Protein AF-A0A7M4AJP9-F1 (afdb_monomer_lite)

Radius of gyration: 15.78 Å; chains: 1; bounding box: 47×23×37 Å

Secondary structure (DSSP, 8-state):
----PPP-PPPTTSHHHHHHHHHHSS-----EEE-TT--EEE-SSSB--S-HHHHTTS-SBGGG--

pLDDT: mean 93.31, std 10.35, range [47.62, 98.44]

Structure (mmCIF, N/CA/C/O backbone):
data_AF-A0A7M4AJP9-F1
#
_entry.id   AF-A0A7M4AJP9-F1
#
loop_
_atom_site.group_PDB
_atom_site.id
_atom_site.type_symbol
_atom_site.label_atom_id
_atom_site.label_alt_id
_atom_site.label_comp_id
_atom_site.label_asym_id
_atom_site.label_entity_id
_atom_site.label_seq_id
_atom_site.pdbx_PDB_ins_code
_atom_site.Cartn_x
_atom_site.Cartn_y
_atom_site.Cartn_z
_atom_site.occupancy
_atom_site.B_iso_or_equiv
_atom_site.auth_seq_id
_atom_site.auth_comp_id
_atom_site.auth_asym_id
_atom_site.auth_atom_id
_atom_site.pdbx_PDB_model_num
ATOM 1 N N . MET A 1 1 ? 31.943 13.637 -18.665 1.00 47.62 1 MET A N 1
ATOM 2 C CA . MET A 1 1 ? 31.034 12.479 -18.748 1.00 47.62 1 MET A CA 1
ATOM 3 C C . MET A 1 1 ? 29.824 12.821 -17.903 1.00 47.62 1 MET A C 1
ATOM 5 O O . MET A 1 1 ? 29.998 13.116 -16.730 1.00 47.62 1 MET A O 1
ATOM 9 N N . SER A 1 2 ? 28.663 12.974 -18.538 1.00 53.06 2 SER A N 1
ATOM 10 C CA . SER A 1 2 ? 27.407 13.316 -17.861 1.00 53.06 2 SER A CA 1
ATOM 11 C C . SER A 1 2 ? 27.021 12.145 -16.957 1.00 53.06 2 SER A C 1
ATOM 13 O O . SER A 1 2 ? 27.039 11.003 -17.408 1.00 53.06 2 SER A O 1
ATOM 15 N N . GLY A 1 3 ? 26.793 12.428 -15.673 1.00 57.72 3 GLY A N 1
ATOM 16 C CA . GLY A 1 3 ? 26.443 11.424 -14.678 1.00 57.72 3 GLY A CA 1
ATOM 17 C C . GLY A 1 3 ? 25.096 10.805 -15.016 1.00 57.72 3 GLY A C 1
ATOM 18 O O . GLY A 1 3 ? 24.073 11.482 -14.976 1.00 57.72 3 GLY A O 1
ATOM 19 N N . THR A 1 4 ? 25.101 9.523 -15.354 1.00 63.16 4 THR A N 1
ATOM 20 C CA . THR A 1 4 ? 23.885 8.720 -15.380 1.00 63.16 4 THR A CA 1
ATOM 21 C C . THR A 1 4 ? 23.401 8.613 -13.941 1.00 63.16 4 THR A C 1
ATOM 23 O O . THR A 1 4 ? 24.078 8.004 -13.113 1.00 63.16 4 THR A O 1
ATOM 26 N N . SER A 1 5 ? 22.275 9.248 -13.619 1.00 74.56 5 SER A N 1
ATOM 27 C CA . SER A 1 5 ? 21.580 8.976 -12.364 1.00 74.56 5 SER A CA 1
ATOM 28 C C . SER A 1 5 ? 21.313 7.475 -12.287 1.00 74.56 5 SER A C 1
ATOM 30 O O . SER A 1 5 ? 20.740 6.910 -13.220 1.00 74.56 5 SER A O 1
ATOM 32 N N . GLU A 1 6 ? 21.763 6.836 -11.211 1.00 86.94 6 GLU A N 1
ATOM 33 C CA . GLU A 1 6 ? 21.473 5.432 -10.945 1.00 86.94 6 GLU A CA 1
ATOM 34 C C . GLU A 1 6 ? 19.953 5.251 -10.874 1.00 86.94 6 GLU A C 1
ATOM 36 O O . GLU A 1 6 ? 19.262 5.984 -10.161 1.00 86.94 6 GLU A O 1
ATOM 41 N N . TRP A 1 7 ? 19.417 4.333 -11.679 1.00 87.06 7 TRP A N 1
ATOM 42 C CA . TRP A 1 7 ? 17.995 4.020 -11.640 1.00 87.06 7 TRP A CA 1
ATOM 43 C C . TRP A 1 7 ? 17.668 3.355 -10.302 1.00 87.06 7 TRP A C 1
ATOM 45 O O . TRP A 1 7 ? 18.354 2.424 -9.880 1.00 87.06 7 TRP A O 1
ATOM 55 N N . LYS A 1 8 ? 16.610 3.834 -9.645 1.00 94.38 8 LYS A N 1
ATOM 56 C CA . LYS A 1 8 ? 16.116 3.287 -8.384 1.00 94.38 8 LYS A CA 1
ATOM 57 C C . LYS A 1 8 ? 14.731 2.682 -8.624 1.00 94.38 8 LYS A C 1
ATOM 59 O O . LYS A 1 8 ? 13.861 3.412 -9.099 1.00 94.38 8 LYS A O 1
ATOM 64 N N . PRO A 1 9 ? 14.498 1.405 -8.280 1.00 93.56 9 PRO A N 1
ATOM 65 C CA . PRO A 1 9 ? 13.173 0.814 -8.396 1.00 93.56 9 PRO A CA 1
ATOM 66 C C . PRO A 1 9 ? 12.180 1.531 -7.477 1.00 93.56 9 PRO A C 1
ATOM 68 O O . PRO A 1 9 ? 12.502 1.871 -6.332 1.00 93.56 9 PRO A O 1
ATOM 71 N N . ALA A 1 10 ? 10.965 1.739 -7.983 1.00 96.44 10 ALA A N 1
ATOM 72 C CA . ALA A 1 10 ? 9.839 2.177 -7.171 1.00 96.44 10 ALA A CA 1
ATOM 73 C C . ALA A 1 10 ? 9.406 1.056 -6.203 1.00 96.44 10 ALA A C 1
ATOM 75 O O . ALA A 1 10 ? 9.670 -0.118 -6.483 1.00 96.44 10 ALA A O 1
ATOM 76 N N . PRO A 1 11 ? 8.748 1.383 -5.075 1.00 96.06 11 PRO A 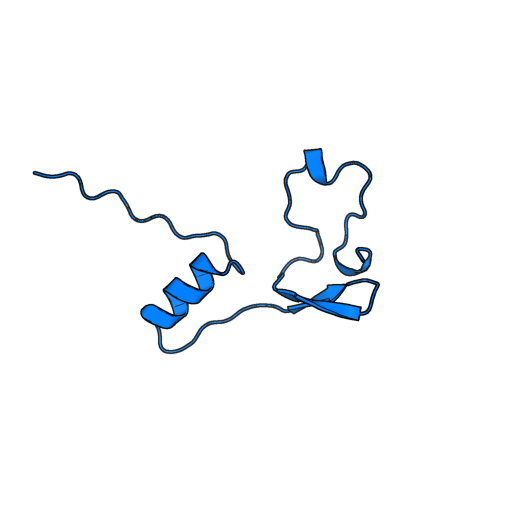N 1
ATOM 77 C CA . PRO A 1 11 ? 8.216 0.374 -4.163 1.00 96.06 11 PRO A CA 1
ATOM 78 C C . PRO A 1 11 ? 7.257 -0.577 -4.882 1.00 96.06 11 PRO A C 1
ATOM 80 O O . PRO A 1 11 ? 6.562 -0.160 -5.811 1.00 96.06 11 PRO A O 1
ATOM 83 N N . GLU A 1 12 ? 7.209 -1.831 -4.438 1.00 96.25 12 GLU A N 1
ATOM 84 C CA . GLU A 1 12 ? 6.272 -2.836 -4.950 1.00 96.25 12 GLU A CA 1
ATOM 85 C C . GLU A 1 12 ? 4.825 -2.335 -4.948 1.00 96.25 12 GLU A C 1
ATOM 87 O O . GLU A 1 12 ? 4.465 -1.451 -4.164 1.00 96.25 12 GLU A O 1
ATOM 92 N N . ASN A 1 13 ? 3.980 -2.917 -5.805 1.00 97.31 13 ASN A N 1
ATOM 93 C CA . ASN A 1 13 ? 2.536 -2.676 -5.781 1.00 97.31 13 ASN A CA 1
ATOM 94 C C . ASN A 1 13 ? 2.136 -1.187 -5.963 1.00 97.31 13 ASN A C 1
ATOM 96 O O . ASN A 1 13 ? 0.986 -0.801 -5.760 1.00 97.31 13 ASN A O 1
ATOM 100 N N . THR A 1 14 ? 3.068 -0.339 -6.421 1.00 96.88 14 THR A N 1
ATOM 101 C CA . THR A 1 14 ? 2.819 1.056 -6.813 1.00 96.88 14 THR A CA 1
ATOM 102 C C . THR A 1 14 ? 2.604 1.174 -8.315 1.00 96.88 14 THR A C 1
ATOM 104 O O . THR A 1 14 ? 3.209 0.445 -9.102 1.00 96.88 14 THR A O 1
ATOM 107 N N . LEU A 1 15 ? 1.828 2.170 -8.750 1.00 97.38 15 LEU A N 1
ATOM 108 C CA . LEU A 1 15 ? 1.628 2.438 -10.179 1.00 97.38 15 LEU A CA 1
ATOM 109 C C . LEU A 1 15 ? 2.941 2.657 -10.945 1.00 97.38 15 LEU A C 1
ATOM 111 O O . LEU A 1 15 ? 3.018 2.291 -12.114 1.00 97.38 15 LEU A O 1
ATOM 115 N N . GLU A 1 16 ? 3.957 3.250 -10.313 1.00 97.69 16 GLU A N 1
ATOM 116 C CA . GLU A 1 16 ? 5.270 3.458 -10.933 1.00 97.69 16 GLU A CA 1
ATOM 117 C C . GLU A 1 16 ? 5.997 2.125 -11.158 1.00 97.69 16 GLU A C 1
ATOM 119 O O . GLU A 1 16 ? 6.458 1.868 -12.271 1.00 97.69 16 GLU A O 1
ATOM 124 N N . SER A 1 17 ? 6.024 1.244 -10.149 1.00 97.31 17 SER A N 1
ATOM 125 C CA . SER A 1 17 ? 6.633 -0.088 -10.276 1.00 97.31 17 SER A CA 1
ATOM 126 C C . SER A 1 17 ? 5.930 -0.950 -11.327 1.00 97.31 17 SER A C 1
ATOM 128 O O . SER A 1 17 ? 6.588 -1.541 -12.184 1.00 97.31 17 SER A O 1
ATOM 130 N N . LEU A 1 18 ? 4.593 -0.953 -11.327 1.00 98.06 18 LEU A N 1
ATOM 131 C CA . LEU A 1 18 ? 3.787 -1.751 -12.248 1.00 98.06 18 LEU A CA 1
ATOM 132 C C . LEU A 1 18 ? 3.903 -1.229 -13.681 1.00 98.06 18 LEU A C 1
ATOM 134 O O . LEU A 1 18 ? 4.048 -2.019 -14.610 1.00 98.06 18 LEU A O 1
ATOM 138 N N . ARG A 1 19 ? 3.908 0.098 -13.877 1.00 97.62 19 ARG A N 1
ATOM 139 C CA . ARG A 1 19 ? 4.130 0.706 -15.198 1.00 97.62 19 ARG A CA 1
ATOM 140 C C . ARG A 1 19 ? 5.497 0.334 -15.754 1.00 97.62 19 ARG A C 1
ATOM 142 O O . ARG A 1 19 ? 5.576 -0.083 -16.903 1.00 97.62 19 ARG A O 1
ATOM 149 N N . HIS A 1 20 ? 6.545 0.452 -14.942 1.00 96.69 20 HIS A N 1
ATOM 150 C CA . HIS A 1 20 ? 7.883 0.054 -15.362 1.00 96.69 20 HIS A CA 1
ATOM 151 C C . HIS A 1 20 ? 7.931 -1.434 -15.736 1.00 96.69 20 HIS A C 1
ATOM 153 O O . HIS A 1 20 ? 8.503 -1.792 -16.761 1.00 96.69 20 HIS A O 1
ATOM 159 N N . GLY A 1 21 ? 7.272 -2.291 -14.950 1.00 97.12 21 GLY A N 1
ATOM 160 C CA . GLY A 1 21 ? 7.149 -3.714 -15.250 1.00 97.12 21 GLY A CA 1
ATOM 161 C C . GLY A 1 21 ? 6.479 -3.988 -16.602 1.00 97.12 21 GLY A C 1
ATOM 162 O O . GLY A 1 21 ? 7.013 -4.750 -17.401 1.00 97.12 21 GLY A O 1
ATOM 163 N N . ILE A 1 22 ? 5.362 -3.308 -16.886 1.00 97.69 22 ILE A N 1
ATOM 164 C CA . ILE A 1 22 ? 4.622 -3.409 -18.160 1.00 97.69 22 ILE A CA 1
ATOM 165 C C . ILE A 1 22 ? 5.483 -2.979 -19.355 1.00 97.69 22 ILE A C 1
ATOM 167 O O . ILE A 1 22 ? 5.357 -3.540 -20.439 1.00 97.69 22 ILE A O 1
ATOM 171 N N . GLU A 1 23 ? 6.330 -1.965 -19.185 1.00 97.62 23 GLU A N 1
ATOM 172 C CA . GLU A 1 23 ? 7.185 -1.451 -20.262 1.00 97.62 23 GLU A CA 1
ATOM 173 C C . GLU A 1 23 ? 8.382 -2.366 -20.560 1.00 97.62 23 GLU A C 1
ATOM 175 O O . GLU A 1 23 ? 8.885 -2.368 -21.684 1.00 97.62 23 GLU A O 1
ATOM 180 N N . MET A 1 24 ? 8.844 -3.129 -19.567 1.00 97.12 24 MET A N 1
ATOM 181 C CA . MET A 1 24 ? 10.110 -3.868 -19.630 1.00 97.12 24 MET A CA 1
ATOM 182 C C . MET A 1 24 ? 9.953 -5.385 -19.773 1.00 97.12 24 MET A C 1
ATOM 184 O O . MET A 1 24 ? 10.894 -6.042 -20.223 1.00 97.12 24 MET A O 1
ATOM 188 N N . PHE A 1 25 ? 8.809 -5.951 -19.384 1.00 97.25 25 PHE A N 1
ATOM 189 C CA . PHE A 1 25 ? 8.600 -7.397 -19.294 1.00 97.25 25 PHE A CA 1
ATOM 190 C C . PHE A 1 25 ? 7.254 -7.824 -19.894 1.00 97.25 25 PHE A C 1
ATOM 192 O O . PHE A 1 25 ? 6.335 -7.025 -20.048 1.00 97.25 25 PHE A O 1
ATOM 199 N N . ASP A 1 26 ? 7.120 -9.119 -20.194 1.00 98.12 26 ASP A N 1
ATOM 200 C CA . ASP A 1 26 ? 5.904 -9.696 -20.791 1.00 98.12 26 ASP A CA 1
ATOM 201 C C . ASP A 1 26 ? 4.721 -9.804 -19.813 1.00 98.12 26 ASP A C 1
ATOM 203 O O . ASP A 1 26 ? 3.582 -10.041 -20.218 1.00 98.12 26 ASP A O 1
ATOM 207 N N . GLY A 1 27 ? 4.984 -9.670 -18.514 1.00 96.12 27 GLY A N 1
ATOM 208 C CA . GLY A 1 27 ? 3.978 -9.794 -17.474 1.00 96.12 27 GLY A CA 1
ATOM 209 C C . GLY A 1 27 ? 4.401 -9.099 -16.190 1.00 96.12 27 GLY A C 1
ATOM 210 O O . GLY A 1 27 ? 5.588 -8.944 -15.906 1.00 96.12 27 GLY A O 1
ATOM 211 N N . ILE A 1 28 ? 3.394 -8.704 -15.418 1.00 97.81 28 ILE A N 1
ATOM 212 C CA . ILE A 1 28 ? 3.546 -8.157 -14.073 1.00 97.81 28 ILE A CA 1
ATOM 213 C C . ILE A 1 28 ? 2.745 -9.003 -13.089 1.00 97.81 28 ILE A C 1
ATOM 215 O O . ILE A 1 28 ? 1.763 -9.647 -13.459 1.00 97.81 28 ILE A O 1
ATOM 219 N N . GLU A 1 29 ? 3.174 -8.979 -11.839 1.00 97.81 29 GLU A N 1
ATOM 220 C CA . GLU A 1 29 ? 2.500 -9.595 -10.706 1.00 97.81 29 GLU A CA 1
ATOM 221 C C . GLU A 1 29 ? 2.140 -8.481 -9.715 1.00 97.81 29 GLU A C 1
ATOM 223 O O . GLU A 1 29 ? 2.820 -7.451 -9.661 1.00 97.81 29 GLU A O 1
ATOM 228 N N . PHE A 1 30 ? 1.008 -8.647 -9.040 1.00 98.00 30 PHE A N 1
ATOM 229 C CA . PHE A 1 30 ? 0.599 -7.811 -7.925 1.00 98.00 30 PHE A CA 1
ATOM 230 C C . PHE A 1 30 ? -0.410 -8.569 -7.067 1.00 98.00 30 PHE A C 1
ATOM 232 O O . PHE A 1 30 ? -1.279 -9.289 -7.575 1.00 98.00 30 PHE A O 1
ATOM 239 N N . ASP A 1 31 ? -0.345 -8.323 -5.769 1.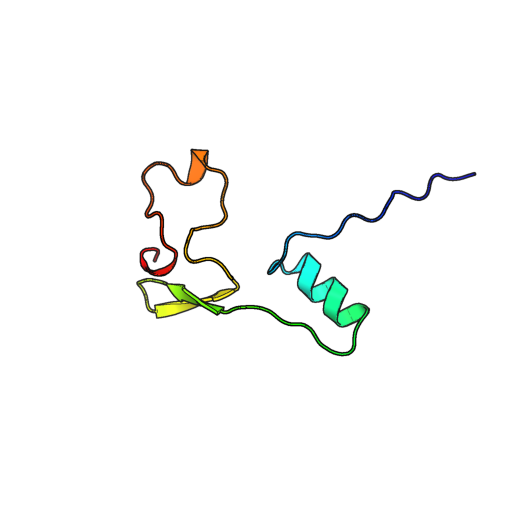00 98.44 31 ASP A N 1
ATOM 240 C CA . ASP A 1 31 ? -1.238 -8.926 -4.795 1.00 98.44 31 ASP A CA 1
ATOM 241 C 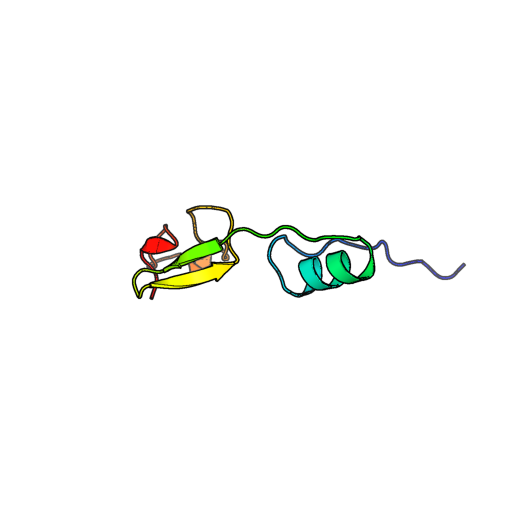C . ASP A 1 31 ? -2.485 -8.079 -4.574 1.00 98.44 31 ASP A C 1
ATOM 243 O O . ASP A 1 31 ? -2.458 -6.849 -4.672 1.00 98.44 31 ASP A O 1
ATOM 247 N N . VAL A 1 32 ? -3.585 -8.734 -4.207 1.00 97.75 32 VAL A N 1
ATOM 248 C CA . VAL A 1 32 ? -4.831 -8.058 -3.841 1.00 97.75 32 VAL A CA 1
ATOM 249 C C . VAL A 1 32 ? -5.306 -8.458 -2.450 1.00 97.75 32 VAL A C 1
ATOM 251 O O . VAL A 1 32 ? -5.233 -9.624 -2.056 1.00 97.75 32 VAL A O 1
ATOM 254 N N . ARG A 1 33 ? -5.869 -7.488 -1.727 1.00 96.88 33 ARG A N 1
ATOM 255 C CA . ARG A 1 33 ? -6.542 -7.670 -0.434 1.00 96.88 33 ARG A CA 1
ATOM 256 C C . ARG A 1 33 ? -7.908 -7.004 -0.421 1.00 96.88 33 ARG A C 1
ATOM 258 O O . ARG A 1 33 ? -8.193 -6.150 -1.255 1.00 96.88 33 ARG A O 1
ATOM 265 N N . LEU A 1 34 ? -8.740 -7.412 0.534 1.00 97.56 34 LEU A N 1
ATOM 266 C CA . LEU A 1 34 ? -10.025 -6.778 0.815 1.00 97.56 34 LEU A CA 1
ATOM 267 C C . LEU A 1 34 ? -9.900 -5.827 2.005 1.00 97.56 34 LEU A C 1
ATOM 269 O O . LEU A 1 34 ? -9.287 -6.174 3.013 1.00 97.56 34 LEU A O 1
ATOM 273 N N . THR A 1 35 ? -10.523 -4.664 1.900 1.00 97.62 35 THR A N 1
ATOM 274 C CA . THR A 1 35 ? -10.791 -3.750 3.017 1.00 97.62 35 THR A CA 1
ATOM 275 C C . THR A 1 3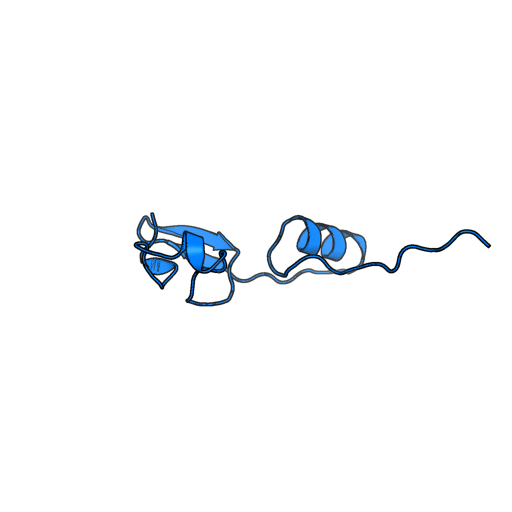5 ? -12.053 -4.173 3.781 1.00 97.62 35 THR A C 1
ATOM 277 O O . THR A 1 35 ? -12.811 -5.042 3.335 1.00 97.62 35 THR A O 1
ATOM 280 N N . ALA A 1 36 ? -12.305 -3.562 4.940 1.00 97.62 36 ALA A N 1
ATOM 281 C CA . ALA A 1 36 ? -13.470 -3.831 5.787 1.00 97.62 36 ALA A CA 1
ATOM 282 C C . ALA A 1 36 ? -14.804 -3.524 5.086 1.00 97.62 36 ALA A C 1
ATOM 284 O O . ALA A 1 36 ? -15.816 -4.171 5.361 1.00 97.62 36 ALA A O 1
ATOM 285 N N . ASP A 1 37 ? -14.810 -2.560 4.165 1.00 97.81 37 ASP A N 1
ATOM 286 C CA . ASP A 1 37 ? -15.955 -2.214 3.318 1.00 97.81 37 ASP A CA 1
ATOM 287 C C . ASP A 1 37 ? -16.017 -3.035 2.011 1.00 97.81 37 ASP A C 1
ATOM 289 O O . ASP A 1 37 ? -16.878 -2.804 1.159 1.00 97.81 37 ASP A O 1
ATOM 293 N N . GLY A 1 38 ? -15.144 -4.038 1.866 1.00 96.94 38 GLY A N 1
ATOM 294 C CA . GLY A 1 38 ? -15.162 -5.007 0.772 1.00 96.94 38 GLY A CA 1
ATOM 295 C C . GLY A 1 38 ? -14.557 -4.513 -0.542 1.00 96.94 38 GLY A C 1
ATOM 296 O O . GLY A 1 38 ? -14.806 -5.133 -1.578 1.00 96.94 38 GLY A O 1
ATOM 297 N N . GLN A 1 39 ? -13.778 -3.427 -0.533 1.00 97.88 39 GLN A N 1
ATOM 298 C CA . GLN A 1 39 ? -13.042 -2.972 -1.715 1.00 97.88 39 GLN A CA 1
ATOM 299 C C . GLN A 1 39 ? -11.768 -3.788 -1.915 1.00 97.88 39 GLN A C 1
ATOM 301 O O . GLN A 1 39 ? -11.123 -4.220 -0.962 1.00 97.88 39 GLN A O 1
ATOM 306 N N . LEU A 1 40 ? -11.389 -3.979 -3.179 1.00 97.69 40 LEU A N 1
ATOM 307 C CA . LEU A 1 40 ? -10.105 -4.575 -3.531 1.00 97.69 40 LEU A CA 1
ATOM 308 C C . LEU A 1 40 ? -9.017 -3.502 -3.546 1.00 97.69 40 LEU A C 1
ATOM 310 O O . LEU A 1 40 ? -9.156 -2.479 -4.217 1.00 97.69 40 LEU A O 1
ATOM 314 N N . VAL A 1 41 ? -7.913 -3.775 -2.858 1.00 97.00 41 VAL A N 1
ATOM 315 C CA . VAL A 1 41 ? -6.708 -2.937 -2.845 1.00 97.00 41 VAL A CA 1
ATOM 316 C C . VAL A 1 41 ? -5.494 -3.748 -3.277 1.00 97.00 41 VAL A C 1
ATOM 318 O O . VAL A 1 41 ? -5.424 -4.944 -3.007 1.00 97.00 41 VAL A O 1
ATOM 321 N N . VAL A 1 42 ? -4.543 -3.094 -3.946 1.00 97.81 42 VAL A N 1
ATOM 322 C CA . VAL A 1 42 ? -3.278 -3.711 -4.369 1.00 97.81 42 VAL A CA 1
ATOM 323 C C . VAL A 1 42 ? -2.280 -3.614 -3.217 1.00 97.81 42 VAL A C 1
ATOM 325 O O . VAL A 1 42 ? -1.802 -2.521 -2.909 1.00 97.81 42 VAL A O 1
ATOM 328 N N . HIS A 1 43 ? -2.052 -4.727 -2.515 1.00 97.44 43 HIS A N 1
ATOM 329 C CA . HIS A 1 43 ? -1.250 -4.770 -1.288 1.00 97.44 43 HIS A CA 1
ATOM 330 C C . HIS A 1 43 ? -0.912 -6.219 -0.888 1.00 97.44 43 HIS A C 1
ATOM 332 O O . HIS A 1 43 ? -1.815 -7.052 -0.790 1.00 97.44 43 HIS A O 1
ATOM 338 N N . HIS A 1 44 ? 0.368 -6.520 -0.637 1.00 97.25 44 HIS A N 1
ATOM 339 C CA . HIS A 1 44 ? 0.825 -7.874 -0.297 1.00 97.25 44 HIS A CA 1
ATOM 340 C C . HIS A 1 44 ? 0.600 -8.232 1.174 1.00 97.25 44 HIS A C 1
ATOM 342 O O . HIS A 1 44 ? -0.039 -9.240 1.481 1.00 97.25 44 HIS A O 1
ATOM 348 N N . ASP A 1 45 ? 1.123 -7.438 2.109 1.00 96.81 45 ASP A N 1
ATOM 349 C CA . ASP A 1 45 ? 1.151 -7.778 3.534 1.00 96.81 45 ASP A CA 1
ATOM 350 C C . ASP A 1 45 ? -0.180 -7.523 4.238 1.00 96.81 45 ASP A C 1
ATOM 352 O O . ASP A 1 45 ? -0.983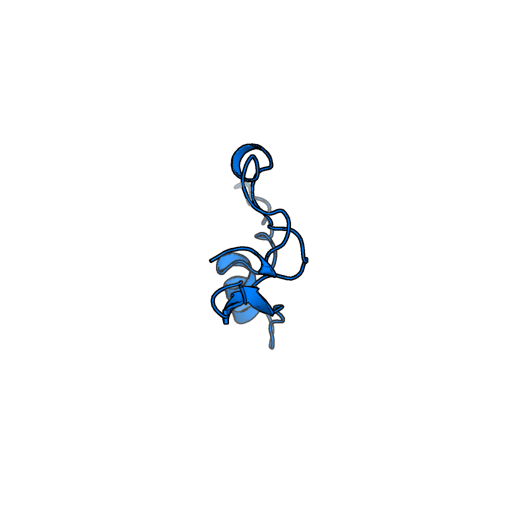 -6.681 3.864 1.00 96.81 45 ASP A O 1
ATOM 35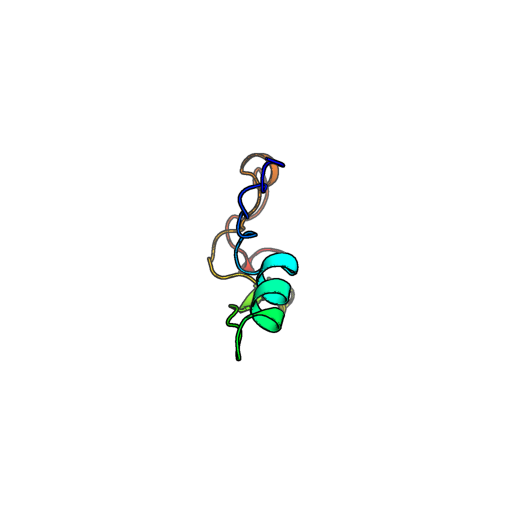6 N N . ARG A 1 46 ? -0.426 -8.228 5.343 1.00 95.94 46 ARG A N 1
ATOM 357 C CA . ARG A 1 46 ? -1.624 -7.945 6.140 1.00 95.94 46 ARG A CA 1
ATOM 358 C C . ARG A 1 46 ? -1.545 -6.586 6.841 1.00 95.94 46 ARG A C 1
ATOM 360 O O . ARG A 1 46 ? -2.573 -6.018 7.183 1.00 95.94 46 ARG A O 1
ATOM 367 N N . THR A 1 47 ? -0.342 -6.087 7.106 1.00 96.25 47 THR A N 1
ATOM 368 C CA . THR A 1 47 ? -0.111 -4.812 7.792 1.00 96.25 47 THR A CA 1
ATOM 369 C C . THR A 1 47 ? -0.108 -3.648 6.814 1.00 96.25 47 THR A C 1
ATOM 371 O O . THR A 1 47 ? 0.540 -3.731 5.777 1.00 96.25 47 THR A O 1
ATOM 374 N N . VAL A 1 48 ? -0.764 -2.542 7.163 1.00 96.00 48 VAL A N 1
ATOM 375 C CA . VAL A 1 48 ? -0.814 -1.358 6.293 1.00 96.00 48 VAL A CA 1
ATOM 376 C C . VAL A 1 48 ? 0.576 -0.744 6.091 1.00 96.00 48 VAL A C 1
ATOM 378 O O . VAL A 1 48 ? 1.284 -0.446 7.053 1.00 96.00 48 VAL A O 1
ATOM 381 N N . SER A 1 49 ? 0.944 -0.516 4.827 1.00 94.06 49 SER A N 1
ATOM 382 C CA . SER A 1 49 ? 2.265 -0.006 4.425 1.00 94.06 49 SER A CA 1
ATOM 383 C C . SER A 1 49 ? 2.270 1.517 4.301 1.00 94.06 49 SER A C 1
ATOM 385 O O . SER A 1 49 ? 2.364 2.065 3.205 1.00 94.06 49 SER A O 1
ATOM 387 N N . ILE A 1 50 ? 2.165 2.199 5.440 1.00 92.69 50 ILE A N 1
ATOM 388 C CA . ILE A 1 50 ? 2.287 3.660 5.565 1.00 92.69 50 ILE A CA 1
ATOM 389 C C . ILE A 1 50 ? 3.337 4.010 6.630 1.00 92.69 50 ILE A C 1
ATOM 391 O O . ILE A 1 50 ? 3.726 3.136 7.414 1.00 92.69 50 ILE A O 1
ATOM 395 N N . PRO A 1 51 ? 3.828 5.261 6.693 1.00 95.00 51 PRO A N 1
ATOM 396 C CA . PRO A 1 51 ? 4.711 5.687 7.773 1.00 95.00 51 PRO A CA 1
ATOM 397 C C . PRO A 1 51 ? 4.113 5.389 9.156 1.00 95.00 51 PRO A C 1
ATOM 399 O O . PRO A 1 51 ? 2.928 5.609 9.397 1.00 95.00 51 PRO A O 1
ATOM 402 N N . LEU A 1 52 ? 4.942 4.917 10.093 1.00 91.56 52 LEU A N 1
ATOM 403 C CA . LEU A 1 52 ? 4.485 4.491 11.426 1.00 91.56 52 LEU A CA 1
ATOM 404 C C . LEU A 1 52 ? 3.759 5.598 12.205 1.00 91.56 52 LEU A C 1
ATOM 406 O O . LEU A 1 52 ? 2.853 5.309 12.985 1.00 91.56 52 LEU A O 1
ATOM 410 N N . ASP A 1 53 ? 4.141 6.856 11.983 1.00 95.75 53 ASP A N 1
ATOM 411 C CA . ASP A 1 53 ? 3.488 8.005 12.610 1.00 95.75 53 ASP A CA 1
ATOM 412 C C . ASP A 1 53 ? 2.053 8.211 12.099 1.00 95.75 53 ASP A C 1
ATOM 414 O O . ASP A 1 53 ? 1.188 8.623 12.869 1.00 95.75 53 ASP A O 1
ATOM 418 N N . GLU A 1 54 ? 1.782 7.867 10.836 1.00 94.25 54 GLU A N 1
ATOM 419 C CA . GLU A 1 54 ? 0.446 7.922 10.225 1.00 94.25 54 GLU A CA 1
ATOM 420 C C . GLU A 1 54 ? -0.413 6.714 10.615 1.00 94.25 54 GLU A C 1
ATOM 422 O O . GLU A 1 54 ? -1.634 6.815 10.690 1.00 94.25 54 GLU A O 1
ATOM 427 N N . LEU A 1 55 ? 0.213 5.580 10.940 1.00 94.38 55 LEU A N 1
ATOM 428 C CA . LEU A 1 55 ? -0.486 4.392 11.436 1.00 94.38 55 LEU A CA 1
ATOM 429 C C . LEU A 1 55 ? -1.032 4.578 12.864 1.00 94.38 55 LEU A C 1
ATOM 431 O O . LEU A 1 55 ? -1.898 3.830 13.322 1.00 94.38 55 LEU A O 1
ATOM 435 N N . LYS A 1 56 ? -0.533 5.567 13.610 1.00 94.69 56 LYS A N 1
ATOM 436 C CA . LYS A 1 56 ? -0.874 5.749 15.022 1.00 94.69 56 LYS A CA 1
ATOM 437 C C . LYS A 1 56 ? -2.350 6.114 15.203 1.00 94.69 56 LYS A C 1
ATOM 439 O O . LYS A 1 56 ? -2.800 7.177 14.797 1.00 94.69 56 LYS A O 1
ATOM 444 N N . GLY A 1 57 ? -3.082 5.259 15.917 1.00 94.81 57 GLY A N 1
ATOM 445 C CA . GLY A 1 57 ? -4.522 5.435 16.143 1.00 94.81 57 GLY A CA 1
ATOM 446 C C . GLY A 1 57 ? -5.396 4.850 15.032 1.00 94.81 57 GLY A C 1
ATOM 447 O O . GLY A 1 57 ? -6.618 4.933 15.135 1.00 94.81 57 GLY A O 1
ATOM 448 N N . HIS A 1 58 ? -4.782 4.221 14.029 1.00 95.06 58 HIS A N 1
ATOM 449 C CA . HIS A 1 58 ? -5.459 3.476 12.979 1.00 95.06 58 HIS A CA 1
ATOM 450 C C . HIS A 1 58 ? -5.290 1.957 13.164 1.00 95.06 58 HIS A C 1
ATOM 452 O O . HIS A 1 58 ? -4.403 1.511 13.905 1.00 95.06 58 HIS A O 1
ATOM 458 N N . PRO A 1 59 ? -6.144 1.142 12.520 1.00 96.62 59 PRO A N 1
ATOM 459 C CA . PRO A 1 59 ? -6.024 -0.308 12.566 1.00 96.62 59 PRO A CA 1
ATOM 460 C C . PRO A 1 59 ? -4.692 -0.795 11.984 1.00 96.62 59 PRO A C 1
ATOM 462 O O . PRO A 1 59 ? -4.157 -0.218 11.040 1.00 96.62 59 PRO A O 1
ATOM 465 N N . THR A 1 60 ? -4.146 -1.883 12.526 1.00 96.19 60 THR A N 1
ATOM 466 C CA . THR A 1 60 ? -2.876 -2.441 12.025 1.00 96.19 60 THR A CA 1
ATOM 467 C C . THR A 1 60 ? -3.070 -3.190 10.709 1.00 96.19 60 THR A C 1
ATOM 469 O O . THR A 1 60 ? -2.167 -3.196 9.871 1.00 96.19 60 THR A O 1
ATOM 472 N N . TRP A 1 61 ? -4.223 -3.843 10.536 1.00 97.38 61 TRP A N 1
ATOM 473 C CA . TRP A 1 61 ? -4.462 -4.780 9.441 1.00 97.38 61 TRP A CA 1
ATOM 474 C C . TRP A 1 61 ? -5.296 -4.155 8.330 1.00 97.38 61 TRP A C 1
ATOM 476 O O . TRP A 1 61 ? -6.284 -3.490 8.618 1.00 97.38 61 TRP A O 1
ATOM 486 N N . VAL A 1 62 ? -4.944 -4.421 7.071 1.00 96.75 62 VAL A N 1
ATOM 487 C CA . VAL A 1 62 ? -5.638 -3.902 5.878 1.00 96.75 62 VAL A CA 1
ATOM 488 C C . VAL A 1 62 ? -7.139 -4.215 5.909 1.00 96.75 62 VAL A C 1
ATOM 490 O O . VAL A 1 62 ? -7.951 -3.357 5.572 1.00 96.75 62 VAL A O 1
ATOM 493 N N . GLU A 1 63 ? -7.526 -5.403 6.385 1.00 96.81 63 GLU A N 1
ATOM 494 C CA . GLU A 1 63 ? -8.929 -5.844 6.404 1.00 96.81 63 GLU A CA 1
ATOM 495 C C . GLU A 1 63 ? -9.811 -5.092 7.422 1.00 96.81 63 GLU A C 1
ATOM 497 O O . GLU A 1 63 ? -11.011 -5.342 7.495 1.00 96.81 63 GLU A O 1
ATOM 502 N N . GLU A 1 64 ? -9.235 -4.191 8.223 1.00 97.38 64 GLU A N 1
ATOM 503 C CA . GLU A 1 64 ? -9.947 -3.356 9.200 1.00 97.38 64 GLU A CA 1
ATOM 504 C C . GLU A 1 64 ? -10.140 -1.903 8.734 1.00 97.38 64 GLU A C 1
ATOM 506 O O . GLU A 1 64 ? -10.779 -1.115 9.431 1.00 97.38 64 GLU A O 1
ATOM 511 N N . TRP A 1 65 ? -9.588 -1.534 7.576 1.00 95.31 65 TRP A N 1
ATOM 512 C CA . TRP A 1 65 ? -9.703 -0.188 7.006 1.00 95.31 65 TRP A CA 1
ATOM 513 C C . TRP A 1 65 ? -10.923 -0.089 6.092 1.00 95.31 65 TRP A C 1
ATOM 515 O O . TRP A 1 65 ? -11.269 -1.075 5.453 1.00 95.31 65 TRP A O 1
ATOM 525 N N . ALA A 1 66 ? -11.561 1.081 6.026 1.00 88.62 66 ALA A N 1
ATOM 526 C CA . ALA A 1 66 ? -12.697 1.397 5.154 1.00 88.62 66 ALA A CA 1
ATOM 527 C C . ALA A 1 66 ? -12.540 2.810 4.583 1.00 88.62 66 ALA A C 1
ATOM 529 O O . ALA A 1 66 ? -11.970 3.663 5.307 1.00 88.62 66 ALA A O 1
#

Foldseek 3Di:
DDDDDPDDADDPQDPRNVVVCVVPHPDDDWDWDAACVGDIGTDDDQADPDPPVVCVPPDGGRNDHD

Sequence (66 aa):
MSGTSEWKPAPENTLESLRHGIEMFDGIEFDVRLTADGQLVVHHDRTVSIPLDELKGHPTWVEEWA